Protein AF-A0A1A9I9L6-F1 (afdb_monomer)

Nearest PDB structures (foldseek):
  3hty-assembly4_D  TM=6.099E-01  e=1.618E-02  Bacteroides thetaiotaomicron VPI-5482
  8u2f-assembly1_A  TM=5.188E-01  e=8.188E-02  Vibrio parahaemolyticus
  4nl3-assembly1_D  TM=4.348E-01  e=1.262E-01  Listeria monocytogenes
  4noy-assembly1_A  TM=5.064E-01  e=2.838E-01  Listeria monocytogenes
  5f6z-assembly1_D  TM=4.954E-01  e=4.718E+00  Sander vitreus

Foldseek 3Di:
DADPVRHDDQWDDPPPDIFGPLAWDKDQDPVQKIWTDRDPVDIWIFGWDADPVQQKIKTFTWADCPDPVSVVCVVVVQWDQDPVRTTTGIAMWHFPDDDVFWTWTCGVNDTDIDGHD

Radius of gyration: 16.32 Å; Cα contacts (8 Å, |Δi|>4): 208; chains: 1; bounding box: 50×27×39 Å

Organism: NCBI:txid1176587

Sequence (117 aa):
MRDDKGKKIKSYSNGYMMVNAGGPTIIFNSDGTYKKIFTPQNADTGFWRFDSLKMYIHYDLYIDSTDWVGKDLIKTGEAVKYPNGNYYEKIQDKILRYDDPELILDERGSQMVFKKQ

Mean predicted aligned error: 5.96 Å

Solvent-accessible surface area (backbone atoms only — not comparable to full-atom values): 6775 Å² total; per-residue (Å²): 98,57,49,100,83,68,47,75,45,64,58,47,72,78,88,84,50,72,38,39,56,79,52,62,49,75,45,81,46,96,88,34,38,34,39,37,35,51,36,101,90,42,62,53,41,36,39,47,48,78,41,79,91,79,38,31,41,38,32,39,36,58,40,56,70,84,47,75,64,29,40,46,34,43,74,75,58,60,28,45,76,45,97,88,71,50,34,29,30,80,46,71,29,39,56,78,42,82,53,95,62,38,41,31,32,34,53,90,88,42,82,43,80,44,67,77,128

pLDDT: mean 90.4, std 7.89, range [65.88, 97.94]

Structure (mmCIF, N/CA/C/O backbone):
data_AF-A0A1A9I9L6-F1
#
_entry.id   AF-A0A1A9I9L6-F1
#
loop_
_atom_site.group_PDB
_atom_site.id
_atom_site.type_symbol
_atom_site.label_atom_id
_atom_site.label_alt_id
_atom_site.label_comp_id
_atom_site.label_asym_id
_atom_site.label_entity_id
_atom_site.label_seq_id
_atom_site.pdbx_PDB_ins_code
_atom_site.Cartn_x
_atom_site.Cartn_y
_atom_site.Cartn_z
_atom_site.occupancy
_atom_site.B_iso_or_equiv
_atom_site.auth_seq_id
_atom_site.auth_comp_id
_atom_site.auth_asym_id
_atom_site.auth_atom_id
_atom_site.pdbx_PDB_model_num
ATOM 1 N N . MET A 1 1 ? -22.933 5.212 5.676 1.00 65.88 1 MET A N 1
ATOM 2 C CA . MET A 1 1 ? -24.226 5.668 5.119 1.00 65.88 1 MET A CA 1
ATOM 3 C C . MET A 1 1 ? -25.300 4.614 5.383 1.00 65.88 1 MET A C 1
ATOM 5 O O . MET A 1 1 ? -24.969 3.428 5.388 1.00 65.88 1 MET A O 1
ATOM 9 N N . ARG A 1 2 ? -26.542 5.015 5.665 1.00 78.69 2 ARG A N 1
ATOM 10 C CA . ARG A 1 2 ? -27.699 4.113 5.808 1.00 78.69 2 ARG A CA 1
ATOM 11 C C . ARG A 1 2 ? -28.776 4.530 4.803 1.00 78.69 2 ARG A C 1
ATOM 13 O O . ARG A 1 2 ? -28.784 5.694 4.418 1.00 78.69 2 ARG A O 1
ATOM 20 N N . ASP A 1 3 ? -29.597 3.591 4.346 1.00 79.69 3 ASP A N 1
ATOM 21 C CA . ASP A 1 3 ? -30.753 3.901 3.499 1.00 79.69 3 ASP A CA 1
ATOM 22 C C . ASP A 1 3 ? -31.904 4.503 4.325 1.00 79.69 3 ASP A C 1
ATOM 24 O O . ASP A 1 3 ? -31.811 4.646 5.548 1.00 79.69 3 ASP A O 1
ATOM 28 N N . ASP A 1 4 ? -32.988 4.858 3.642 1.00 83.75 4 ASP A N 1
ATOM 29 C CA . ASP A 1 4 ? -34.244 5.366 4.206 1.00 83.75 4 ASP A CA 1
ATOM 30 C C . ASP A 1 4 ? -34.897 4.408 5.221 1.00 83.75 4 ASP A C 1
ATOM 32 O O . ASP A 1 4 ? -35.713 4.825 6.040 1.00 83.75 4 ASP A O 1
ATOM 36 N N . LYS A 1 5 ? -34.493 3.133 5.222 1.00 84.06 5 LYS A N 1
ATOM 37 C CA . LYS A 1 5 ? -34.938 2.080 6.148 1.00 84.06 5 LYS A CA 1
ATOM 38 C C . LYS A 1 5 ? -33.918 1.800 7.253 1.00 84.06 5 LYS A C 1
ATOM 40 O O . LYS A 1 5 ? -34.052 0.832 8.001 1.00 84.06 5 LYS A O 1
ATOM 45 N N . GLY A 1 6 ? -32.874 2.622 7.362 1.00 80.06 6 GLY A N 1
ATOM 46 C CA . GLY A 1 6 ? -31.833 2.490 8.372 1.00 80.06 6 GLY A CA 1
ATOM 47 C C . GLY A 1 6 ? -30.858 1.333 8.129 1.00 80.06 6 GLY A C 1
ATOM 48 O O . GLY A 1 6 ? -30.036 1.048 9.002 1.00 80.06 6 GLY A O 1
ATOM 49 N N . LYS A 1 7 ? -30.865 0.659 6.976 1.00 83.75 7 LYS A N 1
ATOM 50 C CA . LYS A 1 7 ? -29.917 -0.418 6.655 1.00 83.75 7 LYS A CA 1
ATOM 51 C C . LYS A 1 7 ? -28.580 0.169 6.213 1.00 83.75 7 LYS A C 1
ATOM 53 O O . LYS A 1 7 ? -28.526 1.120 5.443 1.00 83.75 7 LYS A O 1
ATOM 58 N N . LYS A 1 8 ? -27.466 -0.401 6.691 1.00 78.50 8 LYS A N 1
ATOM 59 C CA . LYS A 1 8 ? -26.116 0.046 6.304 1.00 78.50 8 LYS A CA 1
ATOM 60 C C . LYS A 1 8 ? -25.913 -0.172 4.801 1.00 78.50 8 LYS A C 1
ATOM 62 O O . LYS A 1 8 ? -25.956 -1.307 4.328 1.00 78.50 8 LYS A O 1
ATOM 67 N N . ILE A 1 9 ? -25.662 0.913 4.076 1.00 77.94 9 ILE A N 1
ATOM 68 C CA . ILE A 1 9 ? -25.312 0.874 2.657 1.00 77.94 9 ILE A CA 1
ATOM 69 C C . ILE A 1 9 ? -23.869 0.384 2.567 1.00 77.94 9 ILE A C 1
ATOM 71 O O . ILE A 1 9 ? -22.986 0.945 3.217 1.00 77.94 9 ILE A O 1
ATOM 75 N N . LYS A 1 10 ? -23.647 -0.697 1.813 1.00 76.06 10 LYS A N 1
ATOM 76 C CA . LYS A 1 10 ? -22.318 -1.301 1.621 1.00 76.06 10 LYS A CA 1
ATOM 77 C C . LYS A 1 10 ? -21.578 -0.691 0.433 1.00 76.06 10 LYS A C 1
ATOM 79 O O . LYS A 1 10 ? -20.363 -0.566 0.473 1.00 76.06 10 LYS A O 1
ATOM 84 N N . SER A 1 11 ? -22.303 -0.267 -0.593 1.00 78.31 11 SER A N 1
ATOM 85 C CA . SER A 1 11 ? -21.742 0.393 -1.765 1.00 78.31 11 SER A CA 1
ATOM 86 C C . SER A 1 11 ? -22.754 1.352 -2.380 1.00 78.31 11 SER A C 1
ATOM 88 O O . SER A 1 11 ? -23.959 1.193 -2.188 1.00 78.31 11 SER A O 1
ATOM 90 N N . TYR A 1 12 ? -22.264 2.364 -3.087 1.00 77.81 12 TYR A N 1
ATOM 91 C CA . TYR A 1 12 ? -23.084 3.326 -3.820 1.00 77.81 12 TYR A CA 1
ATOM 92 C C . TYR A 1 12 ? -22.421 3.665 -5.157 1.00 77.81 12 TYR A C 1
ATOM 94 O O . TYR A 1 12 ? -21.198 3.616 -5.269 1.00 77.81 12 TYR A O 1
ATOM 102 N N . SER A 1 13 ? -23.220 3.994 -6.172 1.00 78.81 13 SER A N 1
ATOM 103 C CA . SER A 1 13 ? -22.693 4.541 -7.426 1.00 78.81 13 SER A CA 1
ATOM 104 C C . SER A 1 13 ? -22.416 6.031 -7.250 1.00 78.81 13 SER A C 1
ATOM 106 O O . SER A 1 13 ? -23.268 6.750 -6.729 1.00 78.81 13 SER A O 1
ATOM 108 N N . ASN A 1 14 ? -21.249 6.503 -7.686 1.00 76.56 14 ASN A N 1
ATOM 109 C CA . ASN A 1 14 ? -20.928 7.935 -7.742 1.00 76.56 14 ASN A CA 1
ATOM 110 C C . ASN A 1 14 ? -21.118 8.538 -9.151 1.00 76.56 14 ASN A C 1
ATOM 112 O O . ASN A 1 14 ? -20.598 9.614 -9.429 1.00 76.56 14 ASN A O 1
ATOM 116 N N . GLY A 1 15 ? -21.816 7.832 -10.048 1.00 75.06 15 GLY A N 1
ATOM 117 C CA . GLY A 1 15 ? -22.008 8.222 -11.451 1.00 75.06 15 GLY A CA 1
ATOM 118 C C . GLY A 1 15 ? -20.948 7.679 -12.414 1.00 75.06 15 GLY A C 1
ATOM 119 O O . GLY A 1 15 ? -21.243 7.534 -13.595 1.00 75.06 15 GLY A O 1
ATOM 120 N N . TYR A 1 16 ? -19.766 7.296 -11.919 1.00 71.31 16 TYR A N 1
ATOM 121 C CA . TYR A 1 16 ? -18.686 6.714 -12.728 1.00 71.31 16 TYR A CA 1
ATOM 122 C C . TYR A 1 16 ? -18.395 5.257 -12.361 1.00 71.31 16 TYR A C 1
ATOM 124 O O . TYR A 1 16 ? -18.068 4.448 -13.226 1.00 71.31 16 TYR A O 1
ATOM 132 N N . MET A 1 17 ? -18.520 4.905 -11.079 1.00 72.00 17 MET A N 1
ATOM 133 C CA . MET A 1 17 ? -18.215 3.568 -10.577 1.00 72.00 17 MET A CA 1
ATOM 134 C C . MET A 1 17 ? -18.977 3.240 -9.291 1.00 72.00 17 MET A C 1
ATOM 136 O O . MET A 1 17 ? -19.496 4.118 -8.598 1.00 72.00 17 MET A O 1
ATOM 140 N N . MET A 1 18 ? -19.008 1.950 -8.956 1.00 78.56 18 MET A N 1
ATOM 141 C CA . MET A 1 18 ? -19.470 1.474 -7.655 1.00 78.56 18 MET A CA 1
ATOM 142 C C . MET A 1 18 ? -18.371 1.674 -6.612 1.00 78.56 18 MET A C 1
ATOM 144 O O . MET A 1 18 ? -17.294 1.100 -6.727 1.00 78.56 18 MET A O 1
ATOM 148 N N . VAL A 1 19 ? -18.658 2.456 -5.576 1.00 72.56 19 VAL A N 1
ATOM 149 C CA . VAL A 1 19 ? -17.733 2.779 -4.484 1.00 72.56 19 VAL A CA 1
ATOM 150 C C . VAL A 1 19 ? -18.130 2.008 -3.230 1.00 72.56 19 VAL A C 1
ATOM 152 O O . VAL A 1 19 ? -19.315 1.912 -2.903 1.00 72.56 19 VAL A O 1
ATOM 155 N N . ASN A 1 20 ? -17.150 1.462 -2.505 1.00 72.75 20 ASN A N 1
ATOM 156 C CA . ASN A 1 20 ? -17.389 0.880 -1.188 1.00 72.75 20 ASN A CA 1
ATOM 157 C C . ASN A 1 20 ? -17.669 1.994 -0.169 1.00 72.75 20 ASN A C 1
ATOM 159 O O . ASN A 1 20 ? -16.828 2.853 0.085 1.00 72.75 20 ASN A O 1
ATOM 163 N N . ALA A 1 21 ? -18.850 1.963 0.449 1.00 72.50 21 ALA A N 1
ATOM 164 C CA . ALA A 1 21 ? -19.286 2.994 1.388 1.00 72.50 21 ALA A CA 1
ATOM 165 C C . ALA A 1 21 ? -18.480 3.013 2.698 1.00 72.50 21 ALA A C 1
ATOM 167 O O . ALA A 1 21 ? -18.602 3.958 3.477 1.00 72.50 21 ALA A O 1
ATOM 168 N N . GLY A 1 22 ? -17.713 1.952 2.966 1.00 74.00 22 GLY A N 1
ATOM 169 C CA . GLY A 1 22 ? -16.791 1.860 4.096 1.00 74.00 22 GLY A CA 1
ATOM 170 C C . GLY A 1 22 ? -15.382 2.380 3.810 1.00 74.00 22 GLY A C 1
ATOM 171 O O . GLY A 1 22 ? -14.559 2.328 4.715 1.00 74.00 22 GLY A O 1
ATOM 172 N N . GLY A 1 23 ? -15.104 2.856 2.592 1.00 80.50 23 GLY A N 1
ATOM 173 C CA . GLY A 1 23 ? -13.746 3.165 2.152 1.00 80.50 23 GLY A CA 1
ATOM 174 C C . GLY A 1 23 ? -12.958 1.915 1.737 1.00 80.50 23 GLY A C 1
ATOM 175 O O . GLY A 1 23 ? -13.525 0.815 1.654 1.00 80.50 23 GLY A O 1
ATOM 176 N N . PRO A 1 24 ? -11.662 2.076 1.423 1.00 88.44 24 PRO A N 1
ATOM 177 C CA . PRO A 1 24 ? -10.818 0.966 1.020 1.00 88.44 24 PRO A CA 1
ATOM 178 C C . PRO A 1 24 ? -10.568 -0.003 2.178 1.00 88.44 24 PRO A C 1
ATOM 180 O O . PRO A 1 24 ? -10.494 0.386 3.341 1.00 88.44 24 PRO A O 1
ATOM 183 N N . THR A 1 25 ? -10.411 -1.282 1.852 1.00 91.75 25 THR A N 1
ATOM 184 C CA . THR A 1 25 ? -9.964 -2.303 2.812 1.00 91.75 25 THR A CA 1
ATOM 185 C C . THR A 1 25 ? -8.497 -2.598 2.569 1.00 91.75 25 THR A C 1
ATOM 187 O O . THR A 1 25 ? -8.136 -2.946 1.448 1.00 91.75 25 THR A O 1
ATOM 190 N N . ILE A 1 26 ? -7.665 -2.479 3.600 1.00 93.19 26 ILE A N 1
ATOM 191 C CA . ILE A 1 26 ? -6.248 -2.829 3.532 1.00 93.19 26 ILE A CA 1
ATOM 192 C C . ILE A 1 26 ? -5.991 -4.154 4.248 1.00 93.19 26 ILE A C 1
ATOM 194 O O . ILE A 1 26 ? -6.499 -4.391 5.342 1.00 93.19 26 ILE A O 1
ATOM 198 N N . ILE A 1 27 ? -5.229 -5.027 3.598 1.00 95.38 27 ILE A N 1
ATOM 199 C CA . ILE A 1 27 ? -4.841 -6.341 4.09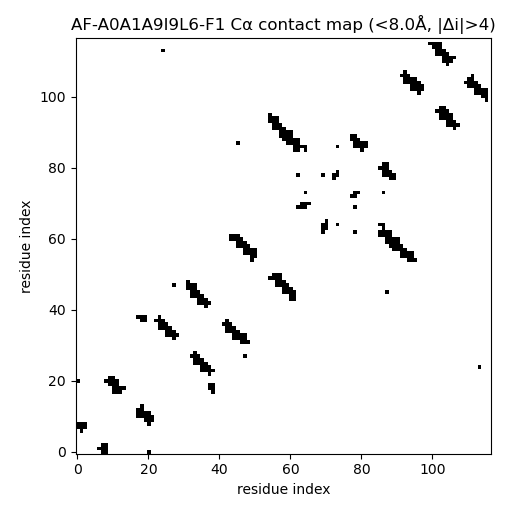7 1.00 95.38 27 ILE A CA 1
ATOM 200 C C . ILE A 1 27 ? -3.320 -6.379 4.116 1.00 95.38 27 ILE A C 1
ATOM 202 O O . ILE A 1 27 ? -2.684 -6.223 3.074 1.00 95.38 27 ILE A O 1
ATOM 206 N N . PHE A 1 28 ? -2.763 -6.600 5.301 1.00 94.25 28 PHE A N 1
ATOM 207 C CA . PHE A 1 28 ? -1.336 -6.776 5.528 1.00 94.25 28 PHE A CA 1
ATOM 208 C C . PHE A 1 28 ? -1.053 -8.252 5.786 1.00 94.25 28 PHE A C 1
ATOM 210 O O . PHE A 1 28 ? -1.498 -8.804 6.793 1.00 94.25 28 PHE A O 1
ATOM 217 N N . ASN A 1 29 ? -0.335 -8.898 4.872 1.00 96.12 29 ASN A N 1
ATOM 218 C CA . ASN A 1 29 ? 0.016 -10.306 5.001 1.00 96.12 29 ASN A CA 1
ATOM 219 C C . ASN A 1 29 ? 1.342 -10.463 5.756 1.00 96.12 29 ASN A C 1
ATOM 221 O O . ASN A 1 29 ? 2.217 -9.593 5.710 1.00 96.12 29 ASN A O 1
ATOM 225 N N . SER A 1 30 ? 1.505 -11.602 6.433 1.00 94.06 30 SER A N 1
ATOM 226 C CA . SER A 1 30 ? 2.708 -11.927 7.212 1.00 94.06 30 SER A CA 1
ATOM 227 C C . SER A 1 30 ? 3.958 -12.154 6.359 1.00 94.06 30 SER A C 1
ATOM 229 O O . SER A 1 30 ? 5.064 -12.117 6.886 1.00 94.06 30 SER A O 1
ATOM 231 N N . ASP A 1 31 ? 3.796 -12.397 5.058 1.00 94.88 31 ASP A N 1
ATOM 232 C CA . ASP A 1 31 ? 4.891 -12.525 4.088 1.00 94.88 31 ASP A CA 1
ATOM 233 C C . ASP A 1 31 ? 5.427 -11.165 3.598 1.00 94.88 31 ASP A C 1
ATOM 235 O O . ASP A 1 31 ? 6.303 -11.115 2.737 1.00 94.88 31 ASP A O 1
ATOM 239 N N . GLY A 1 32 ? 4.906 -10.060 4.142 1.00 95.12 32 GLY A N 1
ATOM 240 C CA . GLY A 1 32 ? 5.295 -8.705 3.767 1.00 95.12 32 GLY A CA 1
ATOM 241 C C . GLY A 1 32 ? 4.593 -8.186 2.515 1.00 95.12 32 GLY A C 1
ATOM 242 O O . GLY A 1 32 ? 4.899 -7.082 2.077 1.00 95.12 32 GLY A O 1
ATOM 243 N N . THR A 1 33 ? 3.640 -8.923 1.940 1.00 97.31 33 THR A N 1
ATOM 244 C CA . THR A 1 33 ? 2.777 -8.401 0.873 1.00 97.31 33 THR A CA 1
ATOM 245 C C . THR A 1 33 ? 1.574 -7.658 1.445 1.00 97.31 33 THR A C 1
ATOM 247 O O . THR A 1 33 ? 1.117 -7.933 2.558 1.00 97.31 33 THR A O 1
ATOM 250 N N . TYR A 1 34 ? 1.046 -6.696 0.695 1.00 97.31 34 TYR A N 1
ATOM 251 C CA . TYR A 1 34 ? -0.204 -6.027 1.045 1.00 97.31 34 TYR A CA 1
ATOM 252 C C . TYR A 1 34 ? -1.161 -5.965 -0.140 1.00 97.31 34 TYR A C 1
ATOM 254 O O . TYR A 1 34 ? -0.766 -6.072 -1.305 1.00 97.31 34 TYR A O 1
ATOM 262 N N . LYS A 1 35 ? -2.440 -5.762 0.181 1.00 96.69 35 LYS A N 1
ATOM 263 C CA . LYS A 1 35 ? -3.489 -5.458 -0.790 1.00 96.69 35 LYS A CA 1
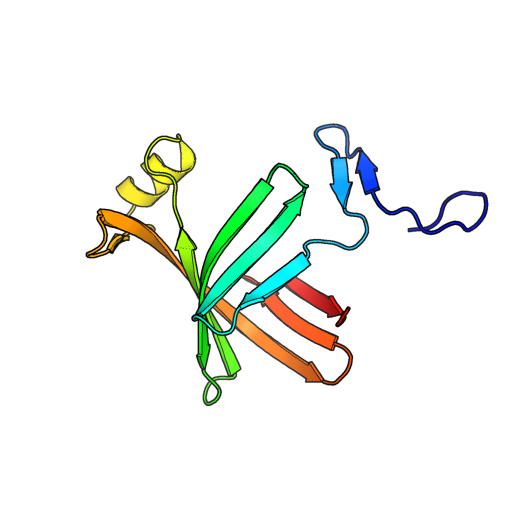ATOM 264 C C . LYS A 1 35 ? -4.410 -4.376 -0.243 1.00 96.69 35 LYS A C 1
ATOM 266 O O . LYS A 1 35 ? -4.957 -4.543 0.845 1.00 96.69 35 LYS A O 1
ATOM 271 N N . LYS A 1 36 ? -4.629 -3.298 -0.997 1.00 94.25 36 LYS A N 1
ATOM 272 C CA . LYS A 1 36 ? -5.579 -2.229 -0.654 1.00 94.25 36 LYS A CA 1
ATOM 273 C C . LYS A 1 36 ? -6.689 -2.183 -1.694 1.00 94.25 36 LYS A C 1
ATOM 275 O O . LYS A 1 36 ? -6.474 -1.829 -2.841 1.00 94.25 36 LYS A O 1
ATOM 280 N N . ILE A 1 37 ? -7.883 -2.601 -1.296 1.00 92.31 37 ILE A N 1
ATOM 281 C CA . ILE A 1 37 ? -9.028 -2.826 -2.177 1.00 92.31 37 ILE A CA 1
ATOM 282 C C . ILE A 1 37 ? -9.929 -1.594 -2.138 1.00 92.31 37 ILE A C 1
ATOM 284 O O . ILE A 1 37 ? -10.603 -1.367 -1.132 1.00 92.31 37 ILE A O 1
ATOM 288 N N . PHE A 1 38 ? -9.985 -0.834 -3.232 1.00 85.88 38 PHE A N 1
ATOM 289 C CA . PHE A 1 38 ? -10.922 0.286 -3.391 1.00 85.88 38 PHE A CA 1
ATOM 290 C C . PHE A 1 38 ? -12.280 -0.203 -3.907 1.00 85.88 38 PHE A C 1
ATOM 292 O O . PHE A 1 38 ? -13.333 0.223 -3.431 1.00 85.88 38 PHE A O 1
ATOM 299 N N . THR A 1 39 ? -12.247 -1.142 -4.857 1.00 84.06 39 THR A N 1
ATOM 300 C CA . THR A 1 39 ? -13.405 -1.866 -5.405 1.00 84.06 39 THR A CA 1
ATOM 301 C C . THR A 1 39 ? -13.000 -3.302 -5.756 1.00 84.06 39 THR A C 1
ATOM 303 O O . THR A 1 39 ? -11.806 -3.592 -5.805 1.00 84.06 39 THR A O 1
ATOM 306 N N . PRO A 1 40 ? -13.936 -4.224 -6.048 1.00 81.81 40 PRO A N 1
ATOM 307 C CA . PRO A 1 40 ? -13.568 -5.585 -6.446 1.00 81.81 40 PRO A CA 1
ATOM 308 C C . PRO A 1 40 ? -12.667 -5.660 -7.692 1.00 81.81 40 PRO A C 1
ATOM 310 O O . PRO A 1 40 ? -11.921 -6.625 -7.834 1.00 81.81 40 PRO A O 1
ATOM 313 N N . GLN A 1 41 ? -12.724 -4.658 -8.576 1.00 84.19 41 GLN A N 1
ATOM 314 C CA . GLN A 1 41 ? -11.931 -4.579 -9.808 1.00 84.19 41 GLN A CA 1
ATOM 315 C C . GLN A 1 41 ? -10.705 -3.662 -9.692 1.00 84.19 41 GLN A C 1
ATOM 317 O O . GLN A 1 41 ? -9.887 -3.650 -10.604 1.00 84.19 41 GLN A O 1
ATOM 322 N N . ASN A 1 42 ? -10.574 -2.890 -8.608 1.00 85.19 42 ASN A N 1
ATOM 323 C CA . ASN A 1 42 ? -9.477 -1.944 -8.416 1.00 85.19 42 ASN A CA 1
ATOM 324 C C . ASN A 1 42 ? -8.863 -2.117 -7.025 1.00 85.19 42 ASN A C 1
ATOM 326 O O . ASN A 1 42 ? -9.504 -1.825 -6.005 1.00 85.19 42 ASN A O 1
ATOM 330 N N . ALA A 1 43 ? -7.625 -2.596 -7.005 1.00 91.88 43 ALA A N 1
ATOM 331 C CA . ALA A 1 43 ? -6.853 -2.770 -5.796 1.00 91.88 43 ALA A CA 1
ATOM 332 C C . ALA A 1 43 ? -5.374 -2.495 -6.054 1.00 91.88 43 ALA A C 1
ATOM 334 O O . ALA A 1 43 ? -4.814 -2.994 -7.029 1.00 91.88 43 ALA A O 1
ATOM 335 N N . ASP A 1 44 ? -4.746 -1.812 -5.108 1.00 94.50 44 ASP A N 1
ATOM 336 C CA . ASP A 1 44 ? -3.296 -1.726 -5.036 1.00 94.50 44 ASP A CA 1
ATOM 337 C C . ASP A 1 44 ? -2.740 -3.017 -4.443 1.00 94.50 44 ASP A C 1
ATOM 339 O O . ASP A 1 44 ? -3.349 -3.639 -3.560 1.00 94.50 44 ASP A O 1
ATOM 343 N N . THR A 1 45 ? -1.552 -3.399 -4.897 1.00 97.12 45 THR A N 1
ATOM 344 C CA . THR A 1 45 ? -0.794 -4.526 -4.350 1.00 97.12 45 THR A CA 1
ATOM 345 C C . THR A 1 45 ? 0.680 -4.179 -4.293 1.00 97.12 45 THR A C 1
ATOM 347 O O . THR A 1 45 ? 1.140 -3.292 -5.006 1.00 97.12 45 THR A O 1
ATOM 350 N N . GLY A 1 46 ? 1.432 -4.890 -3.463 1.00 97.25 46 GLY A N 1
ATOM 351 C CA . GLY A 1 46 ? 2.868 -4.688 -3.380 1.00 97.25 46 GLY A CA 1
ATOM 352 C C . GLY A 1 46 ? 3.441 -5.248 -2.096 1.00 97.25 46 GLY A C 1
ATOM 353 O O . GLY A 1 46 ? 2.879 -6.178 -1.512 1.00 97.25 46 GLY A O 1
ATOM 354 N N . PHE A 1 47 ? 4.539 -4.654 -1.645 1.00 97.75 47 PHE A N 1
ATOM 355 C CA . PHE A 1 47 ? 5.173 -5.003 -0.377 1.00 97.75 47 PHE A CA 1
ATOM 356 C C . PHE A 1 47 ? 4.973 -3.904 0.654 1.00 97.75 47 PHE A C 1
ATOM 358 O O . PHE A 1 47 ? 4.842 -2.736 0.298 1.00 97.75 47 PHE A O 1
ATOM 365 N N . TRP A 1 48 ? 4.948 -4.273 1.930 1.00 97.50 48 TRP A N 1
ATOM 366 C CA . TRP A 1 48 ? 4.852 -3.328 3.030 1.00 97.50 48 TRP A CA 1
ATOM 367 C C . TRP A 1 48 ? 5.864 -3.647 4.126 1.00 97.50 48 TRP A C 1
ATOM 369 O O . TRP A 1 48 ? 6.290 -4.787 4.312 1.00 97.50 48 TRP A O 1
ATOM 379 N N . ARG A 1 49 ? 6.227 -2.620 4.891 1.00 96.69 49 ARG A N 1
ATOM 380 C CA . ARG A 1 49 ? 6.957 -2.768 6.153 1.00 96.69 49 ARG A CA 1
ATOM 381 C C . ARG A 1 49 ? 6.579 -1.657 7.118 1.00 96.69 49 ARG A C 1
ATOM 383 O O . ARG A 1 49 ? 6.326 -0.527 6.705 1.00 96.69 49 ARG A O 1
ATOM 390 N N . PHE A 1 50 ? 6.607 -1.963 8.407 1.00 95.19 50 PHE A N 1
ATOM 391 C CA . PHE A 1 50 ? 6.391 -0.980 9.462 1.00 95.19 50 PHE A CA 1
ATOM 392 C C . PHE A 1 50 ? 7.728 -0.468 10.014 1.00 95.19 50 PHE A C 1
ATOM 394 O O . PHE A 1 50 ? 8.571 -1.253 10.444 1.00 95.19 50 PHE A O 1
ATOM 401 N N . ASP A 1 51 ? 7.920 0.850 9.998 1.00 95.75 51 ASP A N 1
ATOM 402 C CA . ASP A 1 51 ? 8.985 1.548 10.719 1.00 95.75 51 ASP A CA 1
ATOM 403 C C . ASP A 1 51 ? 8.426 2.030 12.063 1.00 95.75 51 ASP A C 1
ATOM 405 O O . ASP A 1 51 ? 7.759 3.065 12.151 1.00 95.75 51 ASP A O 1
ATOM 409 N N . SER A 1 52 ? 8.694 1.259 13.117 1.00 93.00 52 SER A N 1
ATOM 410 C CA . SER A 1 52 ? 8.223 1.548 14.474 1.00 93.00 52 SER A CA 1
ATOM 411 C C . SER A 1 52 ? 8.932 2.727 15.136 1.00 93.00 52 SER A C 1
ATOM 413 O O . SER A 1 52 ? 8.389 3.307 16.071 1.00 93.00 52 SER A O 1
ATOM 415 N N . LEU A 1 53 ? 10.122 3.110 14.663 1.00 94.44 53 LEU A N 1
ATOM 416 C CA . LEU A 1 53 ? 10.865 4.239 15.222 1.00 94.44 53 LEU A CA 1
ATOM 417 C C . LEU A 1 53 ? 10.256 5.562 14.771 1.00 94.44 53 LEU A C 1
ATOM 419 O O . LEU A 1 53 ? 10.171 6.511 15.548 1.00 94.44 53 LEU A O 1
ATOM 423 N N . LYS A 1 54 ? 9.840 5.628 13.505 1.00 94.81 54 LYS A N 1
ATOM 424 C CA . LYS A 1 54 ? 9.254 6.837 12.915 1.00 94.81 54 LYS A CA 1
ATOM 425 C C . LYS A 1 54 ? 7.730 6.816 12.887 1.00 94.81 54 LYS A C 1
ATOM 427 O O . LYS A 1 54 ? 7.134 7.848 12.589 1.00 94.81 54 LYS A O 1
ATOM 432 N N . MET A 1 55 ? 7.119 5.672 13.194 1.00 95.31 55 MET A N 1
ATOM 433 C CA . MET A 1 55 ? 5.683 5.424 13.069 1.00 95.31 55 MET A CA 1
ATOM 434 C C . MET A 1 55 ? 5.191 5.618 11.627 1.00 95.31 55 MET A C 1
ATOM 436 O O . MET A 1 55 ? 4.238 6.352 11.380 1.00 95.31 55 MET A O 1
ATOM 440 N N . TYR A 1 56 ? 5.850 4.957 10.669 1.00 96.88 56 TYR A N 1
ATOM 441 C CA . TYR A 1 56 ? 5.454 4.951 9.254 1.00 96.88 56 TYR A CA 1
ATOM 442 C C . TYR A 1 56 ? 5.189 3.539 8.752 1.00 96.88 56 TYR A C 1
ATOM 444 O O . TYR A 1 56 ? 5.906 2.599 9.095 1.00 96.88 56 TYR A O 1
ATOM 452 N N . ILE A 1 57 ? 4.209 3.410 7.866 1.00 96.44 57 ILE A N 1
ATOM 453 C CA . ILE A 1 57 ? 4.080 2.247 6.996 1.00 96.44 57 ILE A CA 1
ATOM 454 C C . ILE A 1 57 ? 4.709 2.620 5.661 1.00 96.44 57 ILE A C 1
ATOM 456 O O . ILE A 1 57 ? 4.335 3.616 5.046 1.00 96.44 57 ILE A O 1
ATOM 460 N N . HIS A 1 58 ? 5.691 1.839 5.232 1.00 97.19 58 HIS A N 1
ATOM 461 C CA . HIS A 1 58 ? 6.286 1.968 3.911 1.00 97.19 58 HIS A CA 1
ATOM 462 C C . HIS A 1 58 ? 5.663 0.944 2.982 1.00 97.19 58 HIS A C 1
ATOM 464 O O . HIS A 1 58 ? 5.541 -0.222 3.362 1.00 97.19 58 HIS A O 1
ATOM 470 N N . TYR A 1 59 ? 5.356 1.374 1.767 1.00 97.38 59 TYR A N 1
ATOM 471 C CA . TYR A 1 59 ? 4.848 0.533 0.699 1.00 97.38 59 TYR A CA 1
ATOM 472 C C . TYR A 1 59 ? 5.771 0.610 -0.505 1.00 97.38 59 TYR A C 1
ATOM 474 O O . TYR A 1 59 ? 6.205 1.694 -0.893 1.00 97.38 59 TYR A O 1
ATOM 482 N N . ASP A 1 60 ? 5.991 -0.542 -1.119 1.00 97.62 60 ASP A N 1
ATOM 483 C CA . ASP A 1 60 ? 6.476 -0.646 -2.484 1.00 97.62 60 ASP A CA 1
ATOM 484 C C . ASP A 1 60 ? 5.266 -1.051 -3.335 1.00 97.62 60 ASP A C 1
ATOM 486 O O . ASP A 1 60 ? 4.935 -2.237 -3.424 1.00 97.62 60 ASP A O 1
ATOM 490 N N . LEU A 1 61 ? 4.563 -0.059 -3.886 1.00 97.06 61 LEU A N 1
ATOM 491 C CA . LEU A 1 61 ? 3.348 -0.223 -4.688 1.00 97.06 61 LEU A CA 1
ATOM 492 C C . LEU A 1 61 ? 3.710 -0.778 -6.063 1.00 97.06 61 LEU A C 1
ATOM 494 O O . LEU A 1 61 ? 4.495 -0.161 -6.771 1.00 97.06 61 LEU A O 1
ATOM 498 N N . TYR A 1 62 ? 3.135 -1.912 -6.458 1.00 97.50 62 TYR A N 1
ATOM 499 C CA . TYR A 1 62 ? 3.313 -2.468 -7.798 1.00 97.50 62 TYR A CA 1
ATOM 500 C C . TYR A 1 62 ? 2.723 -1.541 -8.863 1.00 97.50 62 TYR A C 1
ATOM 502 O O . TYR A 1 62 ? 1.564 -1.141 -8.770 1.00 97.50 62 TYR A O 1
ATOM 510 N N . ILE A 1 63 ? 3.510 -1.273 -9.904 1.00 97.06 63 ILE A N 1
AT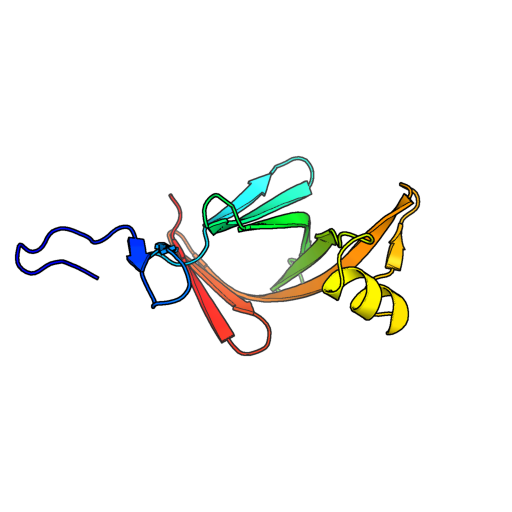OM 511 C CA . ILE A 1 63 ? 3.124 -0.441 -11.041 1.00 97.06 63 ILE A CA 1
ATOM 512 C C . ILE A 1 63 ? 3.076 -1.294 -12.310 1.00 97.06 63 ILE A C 1
ATOM 514 O O . ILE A 1 63 ? 4.080 -1.886 -12.720 1.00 97.06 63 ILE A O 1
ATOM 518 N N . ASP A 1 64 ? 1.911 -1.327 -12.961 1.00 95.19 64 ASP A N 1
ATOM 519 C CA . ASP A 1 64 ? 1.752 -1.984 -14.256 1.00 95.19 64 ASP A CA 1
ATOM 520 C C . ASP A 1 64 ? 2.438 -1.159 -15.352 1.00 95.19 64 ASP A C 1
ATOM 522 O O . ASP A 1 64 ? 1.964 -0.115 -15.790 1.00 95.19 64 ASP A O 1
ATOM 526 N N . SER A 1 65 ? 3.571 -1.658 -15.840 1.00 94.81 65 SER A N 1
ATOM 527 C CA . SER A 1 65 ? 4.340 -1.008 -16.908 1.00 94.81 65 SER A CA 1
ATOM 528 C C . SER A 1 65 ? 3.632 -0.950 -18.274 1.00 94.81 65 SER A C 1
ATOM 530 O O . SER A 1 65 ? 4.155 -0.348 -19.216 1.00 94.81 65 SER A O 1
ATOM 532 N N . THR A 1 66 ? 2.481 -1.611 -18.428 1.00 94.62 66 THR A N 1
ATOM 533 C CA . THR A 1 66 ? 1.757 -1.705 -19.699 1.00 94.62 66 THR A CA 1
ATOM 534 C C . THR A 1 66 ? 0.682 -0.634 -19.859 1.00 94.62 66 THR A C 1
ATOM 536 O O . THR A 1 66 ? 0.430 -0.209 -20.997 1.00 94.62 66 THR A O 1
ATOM 539 N N . ASP A 1 67 ? 0.109 -0.144 -18.759 1.00 92.38 67 ASP A N 1
ATOM 540 C CA . ASP A 1 67 ? -0.911 0.899 -18.788 1.00 92.38 67 ASP A CA 1
ATOM 541 C C . ASP A 1 67 ? -0.301 2.307 -18.931 1.00 92.38 67 ASP A C 1
ATOM 543 O O . ASP A 1 67 ? 0.917 2.508 -18.901 1.00 92.38 67 ASP A O 1
ATOM 547 N N . TRP A 1 68 ? -1.151 3.298 -19.201 1.00 94.31 68 TRP A N 1
ATOM 548 C CA . TRP A 1 68 ? -0.689 4.662 -19.458 1.00 94.31 68 TRP A CA 1
ATOM 549 C C . TRP A 1 68 ? -0.160 5.360 -18.198 1.00 94.31 68 TRP A C 1
ATOM 551 O O . TRP A 1 68 ? 0.773 6.153 -18.312 1.00 94.31 68 TRP A O 1
ATOM 561 N N . VAL A 1 69 ? -0.718 5.052 -17.022 1.00 92.88 69 VAL A N 1
ATOM 562 C CA . VAL A 1 69 ? -0.324 5.653 -15.740 1.00 92.88 69 VAL A CA 1
ATOM 563 C C . VAL A 1 69 ? 1.045 5.126 -15.338 1.00 92.88 69 VAL A C 1
ATOM 565 O O . VAL A 1 69 ? 1.956 5.899 -15.069 1.00 92.88 69 VAL A O 1
ATOM 568 N N . GLY A 1 70 ? 1.226 3.809 -15.362 1.00 95.31 70 GLY A N 1
ATOM 569 C CA . GLY A 1 70 ? 2.479 3.167 -15.019 1.00 95.31 70 GLY A CA 1
ATOM 570 C C . GLY A 1 70 ? 3.598 3.535 -15.981 1.00 95.31 70 GLY A C 1
ATOM 571 O O . GLY A 1 70 ? 4.711 3.803 -15.537 1.00 95.31 70 GLY A O 1
ATOM 572 N N . LYS A 1 71 ? 3.318 3.666 -17.284 1.00 97.12 71 LYS A N 1
ATOM 573 C CA . LYS A 1 71 ? 4.300 4.211 -18.239 1.00 97.12 71 LYS A CA 1
ATOM 574 C C . LYS A 1 71 ? 4.741 5.626 -17.883 1.00 97.12 71 LYS A C 1
ATOM 576 O O . LYS A 1 71 ? 5.928 5.925 -18.014 1.00 97.12 71 LYS A O 1
ATOM 581 N N . ASP A 1 72 ? 3.816 6.484 -17.461 1.00 97.06 72 ASP A N 1
ATOM 582 C CA . ASP A 1 72 ? 4.142 7.848 -17.051 1.00 97.06 72 ASP A CA 1
ATOM 583 C C . ASP A 1 72 ? 4.983 7.860 -15.768 1.00 97.06 72 ASP A C 1
ATOM 585 O O . ASP A 1 72 ? 6.065 8.439 -15.769 1.00 97.06 72 ASP A O 1
ATOM 589 N N . LEU A 1 73 ? 4.581 7.108 -14.736 1.00 96.56 73 LEU A N 1
ATOM 590 C CA . LEU A 1 73 ? 5.327 6.979 -13.476 1.00 96.56 73 LEU A CA 1
ATOM 591 C C . LEU A 1 73 ? 6.746 6.422 -13.676 1.00 96.56 73 LEU A C 1
ATOM 593 O O . LEU A 1 73 ? 7.694 6.852 -13.020 1.00 96.56 73 LEU A O 1
ATOM 597 N N . ILE A 1 74 ? 6.922 5.479 -14.605 1.00 96.75 74 ILE A N 1
ATOM 598 C CA . ILE A 1 74 ? 8.246 4.958 -14.973 1.00 96.75 74 ILE A CA 1
ATOM 599 C C . ILE A 1 74 ? 9.069 6.038 -15.684 1.00 96.75 74 ILE A C 1
ATOM 601 O O . ILE A 1 74 ? 10.265 6.179 -15.431 1.00 96.75 74 ILE A O 1
ATOM 605 N N . LYS A 1 75 ? 8.445 6.810 -16.579 1.00 96.88 75 LYS A N 1
ATOM 606 C CA . LYS A 1 75 ? 9.109 7.871 -17.344 1.00 96.88 75 LYS A CA 1
ATOM 607 C C . LYS A 1 75 ? 9.545 9.039 -16.456 1.00 96.88 75 LYS A C 1
ATOM 609 O O . LYS A 1 75 ? 10.605 9.610 -16.705 1.00 96.88 75 LYS A O 1
ATOM 614 N N . THR A 1 76 ? 8.747 9.402 -15.453 1.00 96.56 76 THR A N 1
ATOM 615 C CA . THR A 1 76 ? 9.055 10.474 -14.492 1.00 96.56 76 THR A CA 1
ATOM 616 C C . THR A 1 76 ? 10.031 10.035 -13.400 1.00 96.56 76 THR A C 1
ATOM 618 O O . THR A 1 76 ? 10.617 10.886 -12.738 1.00 96.56 76 THR A O 1
ATOM 621 N N . GLY A 1 77 ? 10.270 8.726 -13.257 1.00 95.31 77 GLY A N 1
ATOM 622 C CA . GLY A 1 77 ? 11.198 8.158 -12.277 1.00 95.31 77 GLY A CA 1
ATOM 623 C C . GLY A 1 77 ? 10.578 7.886 -10.904 1.00 95.31 77 GLY A C 1
ATOM 624 O O . GLY A 1 77 ? 11.298 7.488 -9.992 1.00 95.31 77 GLY A O 1
ATOM 625 N N . GLU A 1 78 ? 9.262 8.057 -10.766 1.00 95.44 78 GLU A N 1
ATOM 626 C CA . GLU A 1 78 ? 8.507 7.743 -9.545 1.00 95.44 78 GLU A CA 1
ATOM 627 C C . GLU A 1 78 ? 8.413 6.224 -9.313 1.00 95.44 78 GLU A C 1
ATOM 629 O O . GLU A 1 78 ? 8.435 5.751 -8.175 1.00 95.44 78 GLU A O 1
ATOM 634 N N . ALA A 1 79 ? 8.373 5.437 -10.397 1.00 97.25 79 ALA A N 1
ATOM 635 C CA . ALA A 1 79 ? 8.383 3.978 -10.353 1.00 97.25 79 ALA A CA 1
ATOM 636 C C . ALA A 1 79 ? 9.734 3.403 -10.806 1.00 97.25 79 ALA A C 1
ATOM 638 O O . ALA A 1 79 ? 10.197 3.646 -11.923 1.00 97.25 79 ALA A O 1
ATOM 639 N N . VAL A 1 80 ? 10.354 2.574 -9.963 1.00 96.81 80 VAL A N 1
ATOM 640 C CA . VAL A 1 80 ? 11.699 2.025 -10.195 1.00 96.81 80 VAL A CA 1
ATOM 641 C C . VAL A 1 80 ? 11.641 0.516 -10.399 1.00 96.81 80 VAL A C 1
ATOM 643 O O . VAL A 1 80 ? 10.897 -0.193 -9.721 1.00 96.81 80 VAL A O 1
ATOM 646 N N . LYS A 1 81 ? 12.453 0.006 -11.330 1.00 97.19 81 LYS A N 1
ATOM 647 C CA . LYS A 1 81 ? 12.550 -1.429 -11.610 1.00 97.19 81 LYS A CA 1
ATOM 648 C C . LYS A 1 81 ? 13.282 -2.164 -10.488 1.00 97.19 81 LYS A C 1
ATOM 650 O O . LYS A 1 81 ? 14.404 -1.805 -10.135 1.00 97.19 81 LYS A O 1
ATOM 655 N N . TYR A 1 82 ? 12.669 -3.215 -9.963 1.00 95.88 82 TYR A N 1
ATOM 656 C CA . TYR A 1 82 ? 13.242 -4.092 -8.943 1.00 95.88 82 TYR A CA 1
ATOM 657 C C . TYR A 1 82 ? 13.945 -5.303 -9.586 1.00 95.88 82 TYR A C 1
ATOM 659 O O . TYR A 1 82 ? 13.724 -5.597 -10.765 1.00 95.88 82 TYR A O 1
ATOM 667 N N . PRO A 1 83 ? 14.776 -6.055 -8.832 1.00 96.44 83 PRO A N 1
ATOM 668 C CA . PRO A 1 83 ? 15.488 -7.228 -9.356 1.00 96.44 83 PRO A CA 1
ATOM 669 C C . PRO A 1 83 ? 14.580 -8.325 -9.928 1.00 96.44 83 PRO A C 1
ATOM 671 O O . PRO A 1 83 ? 15.001 -9.074 -10.803 1.00 96.44 83 PRO A O 1
ATOM 674 N N . ASN A 1 84 ? 13.327 -8.405 -9.469 1.00 93.38 84 ASN A N 1
ATOM 675 C CA . ASN A 1 84 ? 12.323 -9.339 -9.988 1.00 93.38 84 ASN A CA 1
ATOM 676 C C . ASN A 1 84 ? 11.762 -8.942 -11.370 1.00 93.38 84 ASN A C 1
ATOM 678 O O . ASN A 1 84 ? 10.935 -9.663 -11.918 1.00 93.38 84 ASN A O 1
ATOM 682 N N . GLY A 1 85 ? 12.186 -7.804 -11.928 1.00 95.56 85 GLY A N 1
ATOM 683 C CA . GLY A 1 85 ? 11.752 -7.306 -13.231 1.00 95.56 85 GLY A CA 1
ATOM 684 C C . GLY A 1 85 ? 10.515 -6.405 -13.200 1.00 95.56 85 GLY A C 1
ATOM 685 O O . GLY A 1 85 ? 10.245 -5.759 -14.212 1.00 95.56 85 GLY A O 1
ATOM 686 N N . ASN A 1 86 ? 9.818 -6.313 -12.065 1.00 97.19 86 ASN A N 1
ATOM 687 C CA . ASN A 1 86 ? 8.635 -5.469 -11.888 1.00 97.19 86 ASN A CA 1
ATOM 688 C C . ASN A 1 86 ? 9.016 -4.039 -11.486 1.00 97.19 86 ASN A C 1
ATOM 690 O O . ASN A 1 86 ? 10.128 -3.790 -11.016 1.00 97.19 86 ASN A O 1
ATOM 694 N N . TYR A 1 87 ? 8.081 -3.105 -11.655 1.00 97.88 87 TYR A N 1
ATOM 695 C CA . TYR A 1 87 ? 8.240 -1.708 -11.259 1.00 97.88 87 TYR A CA 1
ATOM 696 C C . TYR A 1 87 ? 7.448 -1.421 -9.993 1.00 97.88 87 TYR A C 1
ATOM 698 O O . TYR A 1 87 ? 6.331 -1.918 -9.841 1.00 97.88 87 TYR A O 1
ATOM 706 N N . TYR A 1 88 ? 8.034 -0.619 -9.106 1.00 97.94 88 TYR A N 1
ATOM 707 C CA . TYR A 1 88 ? 7.395 -0.226 -7.859 1.00 97.94 88 TYR A CA 1
ATOM 708 C C . TYR A 1 88 ? 7.565 1.264 -7.569 1.00 97.94 88 TYR A C 1
ATOM 710 O O . TYR A 1 88 ? 8.650 1.813 -7.771 1.00 97.94 88 TYR A O 1
ATOM 718 N N . GLU A 1 89 ? 6.509 1.893 -7.061 1.00 97.06 89 GLU A N 1
ATOM 719 C CA . GLU A 1 89 ? 6.531 3.238 -6.481 1.00 97.06 89 GLU A CA 1
ATOM 720 C C . GLU A 1 89 ? 6.702 3.128 -4.961 1.00 97.06 89 GLU A C 1
ATOM 722 O O . GLU A 1 89 ? 6.048 2.314 -4.304 1.00 97.06 89 GLU A O 1
ATOM 727 N N . LYS A 1 90 ? 7.579 3.951 -4.383 1.00 96.00 90 LYS A N 1
ATOM 728 C CA . LYS A 1 90 ? 7.797 3.975 -2.933 1.00 96.00 90 LYS A CA 1
ATOM 729 C C . LYS A 1 90 ? 6.870 4.985 -2.282 1.00 96.00 90 LYS A C 1
ATOM 731 O O . LYS A 1 90 ? 7.002 6.186 -2.500 1.00 96.00 90 LYS A O 1
ATOM 736 N N . ILE A 1 91 ? 5.982 4.502 -1.426 1.00 95.25 91 ILE A N 1
ATOM 737 C CA . ILE A 1 91 ? 4.996 5.320 -0.719 1.00 95.25 91 ILE A CA 1
ATOM 738 C C . ILE A 1 91 ? 5.216 5.172 0.785 1.00 95.25 91 ILE A C 1
ATOM 740 O O . ILE A 1 91 ? 5.681 4.140 1.272 1.00 95.25 91 ILE A O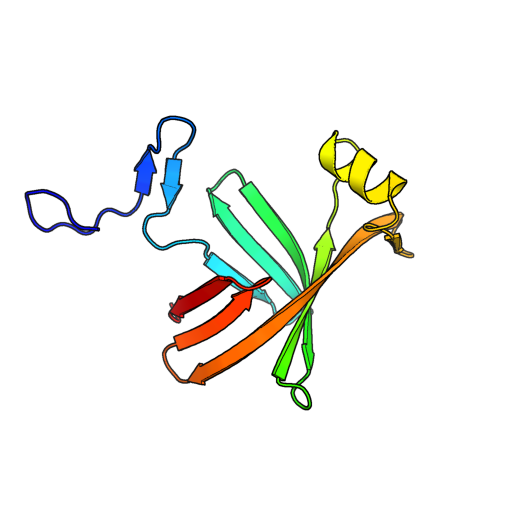 1
ATOM 744 N N . GLN A 1 92 ? 4.916 6.226 1.535 1.00 95.88 92 GLN A N 1
ATOM 745 C CA . GLN A 1 92 ? 4.959 6.200 2.988 1.00 95.88 92 GLN A CA 1
ATOM 746 C C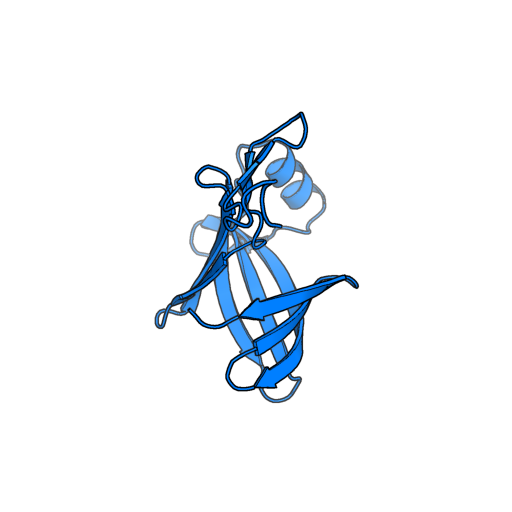 . GLN A 1 92 ? 3.711 6.866 3.555 1.00 95.88 92 GLN A C 1
ATOM 748 O O . GLN A 1 92 ? 3.380 7.985 3.164 1.00 95.88 92 GLN A O 1
ATOM 753 N N . ASP A 1 93 ? 3.088 6.192 4.513 1.00 96.06 93 ASP A N 1
ATOM 754 C CA . ASP A 1 93 ? 1.959 6.717 5.270 1.00 96.06 93 ASP A CA 1
ATOM 755 C C . ASP A 1 93 ? 2.370 6.850 6.730 1.00 96.06 93 ASP A C 1
ATOM 757 O O . ASP A 1 93 ? 2.943 5.925 7.320 1.00 96.06 93 ASP A O 1
ATOM 761 N N . LYS A 1 94 ? 2.082 8.003 7.331 1.00 96.94 94 LYS A N 1
ATOM 762 C CA . LYS A 1 94 ? 2.376 8.222 8.747 1.00 96.94 94 LYS A CA 1
ATOM 763 C C . LYS A 1 94 ? 1.245 7.652 9.590 1.00 96.94 94 LYS A C 1
ATOM 765 O O . LYS A 1 94 ? 0.083 7.983 9.377 1.00 96.94 94 LYS A O 1
ATOM 770 N N . ILE A 1 95 ? 1.579 6.860 10.600 1.00 95.94 95 ILE A N 1
ATOM 771 C CA . ILE A 1 95 ? 0.613 6.428 11.606 1.00 95.94 95 ILE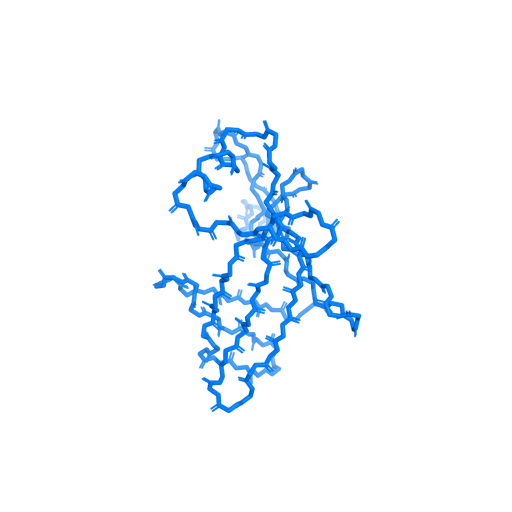 A CA 1
ATOM 772 C C . ILE A 1 95 ? 0.361 7.601 12.554 1.00 95.94 95 ILE A C 1
ATOM 774 O O . ILE A 1 95 ? 1.247 8.023 13.297 1.00 95.94 95 ILE A O 1
ATOM 778 N N . LEU A 1 96 ? -0.861 8.129 12.527 1.00 95.19 96 LEU A N 1
ATOM 779 C CA . LEU A 1 96 ? -1.318 9.160 13.459 1.00 95.19 96 LEU A CA 1
ATOM 780 C C . LEU A 1 96 ? -1.842 8.540 14.755 1.00 95.19 96 LEU A C 1
ATOM 782 O O . LEU A 1 96 ? -1.643 9.096 15.834 1.00 95.19 96 LEU A O 1
ATOM 786 N N . ARG A 1 97 ? -2.504 7.383 14.646 1.00 92.88 97 ARG A N 1
ATOM 787 C CA . ARG A 1 97 ? -2.996 6.598 15.780 1.00 92.88 97 ARG A CA 1
ATOM 788 C C . ARG A 1 97 ? -3.051 5.121 15.415 1.00 92.88 97 ARG A C 1
ATOM 790 O O . ARG A 1 97 ? -3.441 4.780 14.303 1.00 92.88 97 ARG A O 1
ATOM 797 N N . TYR A 1 98 ? -2.682 4.264 16.357 1.00 87.94 98 TYR A N 1
ATOM 798 C CA . TYR A 1 98 ? -2.840 2.819 16.245 1.00 87.94 98 TYR A CA 1
ATOM 799 C C . TYR A 1 98 ? -3.276 2.274 17.604 1.00 87.94 98 TYR A C 1
ATOM 801 O O . TYR A 1 98 ? -2.463 2.147 18.519 1.00 87.94 98 TYR A O 1
ATOM 809 N N . ASP A 1 99 ? -4.572 2.020 17.737 1.00 88.75 99 ASP A N 1
ATOM 810 C CA . ASP A 1 99 ? -5.208 1.421 18.905 1.00 88.75 99 ASP A CA 1
ATOM 811 C C . ASP A 1 99 ? -6.183 0.314 18.471 1.00 88.75 99 ASP A C 1
ATOM 813 O O . ASP A 1 99 ? -6.505 0.165 17.295 1.00 88.75 99 ASP A O 1
ATOM 817 N N . ASP A 1 100 ? -6.628 -0.529 19.403 1.00 82.94 100 ASP A N 1
ATOM 818 C CA . ASP A 1 100 ? -7.744 -1.440 19.128 1.00 82.94 100 ASP A CA 1
ATOM 819 C C . ASP A 1 100 ? -9.039 -0.659 19.4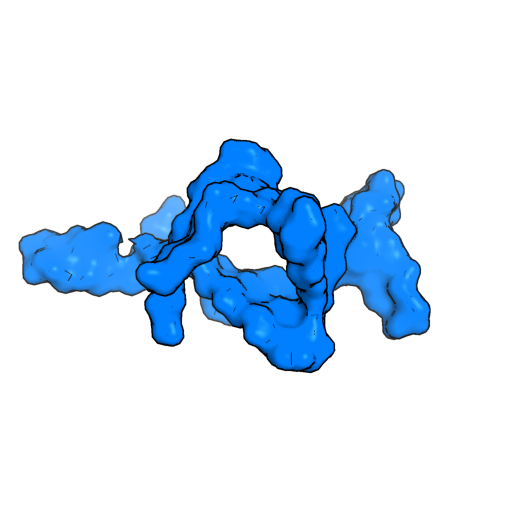19 1.00 82.94 100 ASP A C 1
ATOM 821 O O . ASP A 1 100 ? -9.238 -0.273 20.577 1.00 82.94 100 ASP A O 1
ATOM 825 N N . PRO A 1 101 ? -9.894 -0.350 18.419 1.00 87.88 101 PRO A N 1
ATOM 826 C CA . PRO A 1 101 ? -10.030 -1.026 17.121 1.00 87.88 101 PRO A CA 1
ATOM 827 C C . PRO A 1 101 ? -9.636 -0.217 15.868 1.00 87.88 101 PRO A C 1
ATOM 829 O O . PRO A 1 101 ? -10.070 -0.584 14.768 1.00 87.88 101 PRO A O 1
ATOM 832 N N . GLU A 1 102 ? -8.891 0.887 15.984 1.00 92.12 102 GLU A N 1
ATOM 833 C CA . GLU A 1 102 ? -8.665 1.830 14.883 1.00 92.12 102 GLU A CA 1
ATOM 834 C C . GLU A 1 102 ? -7.186 2.053 14.509 1.00 92.12 102 GLU A C 1
ATOM 836 O O . GLU A 1 102 ? -6.295 2.269 15.328 1.00 92.12 102 GLU A O 1
ATOM 841 N N . LEU A 1 103 ? -6.940 2.091 13.199 1.00 92.56 103 LEU A N 1
ATOM 842 C CA . LEU A 1 103 ? -5.702 2.590 12.609 1.00 92.56 103 LEU A CA 1
ATOM 843 C C . LEU A 1 103 ? -6.021 3.887 11.864 1.00 92.56 103 LEU A C 1
ATOM 845 O O . LEU A 1 103 ? -6.864 3.896 10.967 1.00 92.56 103 LEU A O 1
ATOM 849 N N . ILE A 1 104 ? -5.339 4.972 12.221 1.00 94.25 104 ILE A N 1
ATOM 850 C CA . ILE A 1 104 ? -5.442 6.260 11.535 1.00 94.25 104 ILE A CA 1
ATOM 851 C C . ILE A 1 104 ? -4.121 6.549 10.834 1.00 94.25 104 ILE A C 1
ATOM 853 O O . ILE A 1 104 ? -3.079 6.668 11.486 1.00 94.25 104 ILE A O 1
ATOM 857 N N . LEU A 1 105 ? -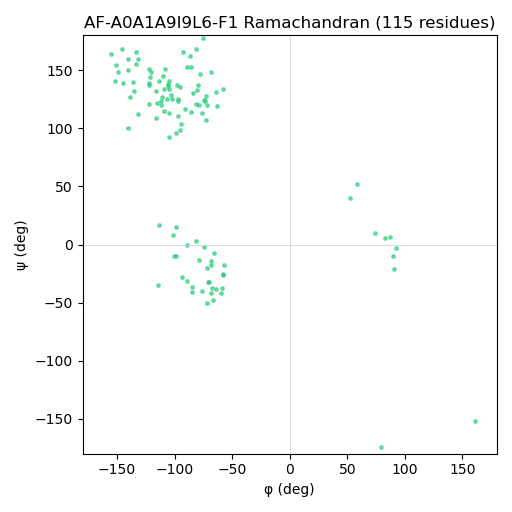4.190 6.694 9.514 1.00 94.62 105 LEU A N 1
ATOM 858 C CA . LEU A 1 105 ? -3.062 7.022 8.650 1.00 94.62 105 LEU A CA 1
ATOM 859 C C . LEU A 1 105 ? -3.198 8.440 8.094 1.00 94.62 105 LEU A C 1
ATOM 861 O O . LEU A 1 105 ? -4.303 8.892 7.802 1.00 94.62 105 LEU A O 1
ATOM 865 N N . ASP A 1 106 ? -2.070 9.119 7.927 1.00 95.06 106 ASP A N 1
ATOM 866 C CA . ASP A 1 106 ? -1.931 10.268 7.036 1.00 95.06 106 ASP A CA 1
ATOM 867 C C . ASP A 1 106 ? -1.401 9.771 5.688 1.00 95.06 106 ASP A C 1
ATOM 869 O O . ASP A 1 106 ? -0.220 9.436 5.556 1.00 95.06 106 ASP A O 1
ATOM 873 N N . GLU A 1 107 ? -2.302 9.695 4.712 1.00 91.75 107 GLU A N 1
ATOM 874 C CA . GLU A 1 107 ? -2.018 9.321 3.333 1.00 91.75 107 GLU A CA 1
ATOM 875 C C . GLU A 1 107 ? -1.912 10.599 2.489 1.00 91.75 107 GLU A C 1
ATOM 877 O O . GLU A 1 107 ? -2.916 11.161 2.040 1.00 91.75 107 GLU A O 1
ATOM 882 N N . ARG A 1 108 ? -0.683 11.094 2.286 1.00 87.31 108 ARG A N 1
ATOM 883 C CA . ARG A 1 108 ? -0.388 12.293 1.469 1.00 87.31 108 ARG A CA 1
ATOM 884 C C . ARG A 1 108 ? -1.222 13.532 1.860 1.00 87.31 108 ARG A C 1
ATOM 886 O O . ARG A 1 108 ? -1.674 14.280 0.994 1.00 87.31 108 ARG A O 1
ATOM 893 N N . GLY A 1 109 ? -1.431 13.761 3.156 1.00 88.81 109 GLY A N 1
ATOM 894 C CA . GLY A 1 109 ? -2.207 14.885 3.692 1.00 88.81 109 GLY A CA 1
ATOM 895 C C . GLY A 1 109 ? -3.688 14.576 3.924 1.00 88.81 109 GLY A C 1
ATOM 896 O O . GLY A 1 109 ? -4.413 15.432 4.433 1.00 88.81 109 GLY A O 1
ATOM 897 N N . SER A 1 110 ? -4.152 13.372 3.571 1.00 88.38 110 SER A N 1
ATOM 898 C CA . SER A 1 110 ? -5.516 12.908 3.834 1.00 88.38 110 SER A CA 1
ATOM 899 C C . SER A 1 110 ? -5.541 11.933 5.005 1.00 88.38 110 SER A C 1
ATOM 901 O O . SER A 1 110 ? -4.825 10.937 5.014 1.00 88.38 110 SER A O 1
ATOM 903 N N . GLN A 1 111 ? -6.408 12.185 5.986 1.00 91.88 111 GLN A N 1
ATOM 904 C CA . GLN A 1 111 ? -6.580 11.267 7.110 1.00 91.88 111 GLN A CA 1
ATOM 905 C C . GLN A 1 111 ? -7.501 10.111 6.732 1.00 91.88 111 GLN A C 1
ATOM 907 O O . GLN A 1 111 ? -8.675 10.313 6.417 1.00 91.88 111 GLN A O 1
ATOM 912 N N . MET A 1 112 ? -6.975 8.896 6.826 1.00 90.44 112 MET A N 1
ATOM 913 C CA . MET A 1 112 ? -7.698 7.662 6.558 1.00 90.44 112 MET A CA 1
ATOM 914 C C . MET A 1 112 ? -7.906 6.891 7.854 1.00 90.44 112 MET A C 1
ATOM 916 O O . MET A 1 112 ? -6.957 6.632 8.592 1.00 90.44 112 MET A O 1
ATOM 920 N N . VAL A 1 113 ? -9.158 6.522 8.132 1.00 91.19 113 VAL A N 1
ATOM 921 C CA . VAL A 1 113 ? -9.540 5.770 9.334 1.00 91.19 113 VAL A CA 1
ATOM 922 C C . VA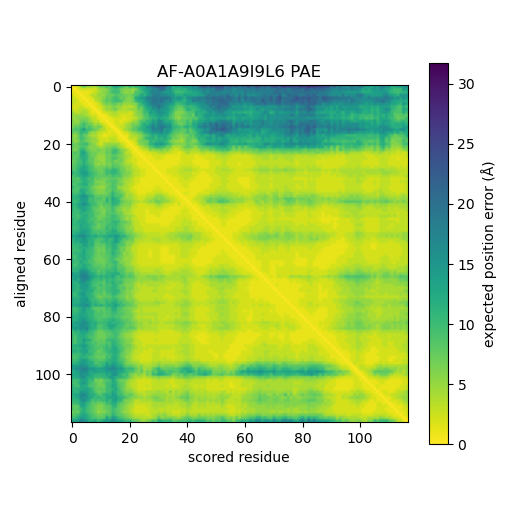L A 1 113 ? -9.918 4.352 8.936 1.00 91.19 113 VAL A C 1
ATOM 924 O O . VAL A 1 113 ? -10.926 4.129 8.263 1.00 91.19 113 VAL A O 1
ATOM 927 N N . PHE A 1 114 ? -9.136 3.388 9.402 1.00 90.50 114 PHE A N 1
ATOM 928 C CA . PHE A 1 114 ? -9.374 1.965 9.222 1.00 90.50 114 PHE A CA 1
ATOM 929 C C . PHE A 1 114 ? -9.858 1.356 10.531 1.00 90.50 114 PHE A C 1
ATOM 931 O O . PHE A 1 114 ? -9.323 1.637 11.601 1.00 90.50 114 PHE A O 1
ATOM 938 N N . LYS A 1 115 ? -10.873 0.497 10.438 1.00 89.44 115 LYS A N 1
ATOM 939 C CA . LYS A 1 115 ? -11.382 -0.280 11.571 1.00 89.44 115 LYS A CA 1
ATOM 940 C C . LYS A 1 115 ? -11.012 -1.733 11.373 1.00 89.44 115 LYS A C 1
ATOM 942 O O . LYS A 1 115 ? -11.217 -2.262 10.279 1.00 89.44 115 LYS A O 1
ATOM 947 N N . LYS A 1 116 ? -10.505 -2.362 12.429 1.00 86.44 116 LYS A N 1
ATOM 948 C CA . LYS A 1 116 ? -10.227 -3.797 12.439 1.00 86.44 116 LYS A CA 1
ATOM 949 C C . LYS A 1 116 ? -11.517 -4.575 12.144 1.00 86.44 116 LYS A C 1
ATOM 951 O O . LYS A 1 116 ? -12.578 -4.235 12.674 1.00 86.44 116 LYS A O 1
ATOM 956 N N . GLN A 1 117 ? -11.422 -5.562 11.254 1.00 76.62 117 GLN A N 1
ATOM 957 C CA . GLN A 1 117 ? -12.509 -6.486 10.905 1.00 76.62 117 GLN A CA 1
ATOM 958 C C . GLN A 1 117 ? -12.246 -7.870 11.480 1.00 76.62 117 GLN A C 1
ATOM 960 O O . GLN A 1 117 ? -11.053 -8.218 11.634 1.00 76.62 117 GLN A O 1
#

Secondary structure (DSSP, 8-state):
-B-TTSPBP-EEE-SSSEEETT--EEEE-TTSEEEEEEETTEEEEEEEEEETTTTEEEEEEEE-TTSHHHHHHHHHTSEEE-TTS-EEEEEEEEEEEE-SSEEEEEETTEEEEEE--